Protein AF-A0A7L2RQ04-F1 (afdb_monomer_lite)

pLDDT: mean 81.76, std 12.15, range [43.19, 92.12]

InterPro domains:
  IPR003038 DAD/Ost2 [PF02109] (12-74)
  IPR003038 DAD/Ost2 [PTHR10705] (6-74)

Foldseek 3Di:
DDDDDPPQDVVNVVVVVVVCCVPPDDPVVVVLVVVLVVLVVQLVVLVVCCVPVHCVVVVVSVVSNVVSVVSNVVD

Structure (mmCIF, N/CA/C/O backbone):
data_AF-A0A7L2RQ04-F1
#
_entry.id   AF-A0A7L2RQ04-F1
#
loop_
_atom_site.group_PDB
_atom_site.id
_atom_site.type_symbol
_atom_site.label_atom_id
_atom_site.label_alt_id
_atom_site.label_comp_id
_atom_site.label_asym_id
_atom_site.label_entity_id
_atom_site.label_seq_id
_atom_site.pdbx_PDB_ins_code
_atom_site.Cartn_x
_atom_site.Cartn_y
_atom_site.Cartn_z
_atom_site.occupancy
_atom_site.B_iso_or_equiv
_atom_site.auth_seq_id
_atom_site.auth_comp_id
_atom_site.auth_asym_id
_atom_site.auth_atom_id
_atom_site.pdbx_PDB_model_num
ATOM 1 N N . MET A 1 1 ? -25.832 -28.348 27.500 1.00 45.78 1 MET A N 1
ATOM 2 C CA . MET A 1 1 ? -26.601 -28.127 26.257 1.00 45.78 1 MET A CA 1
ATOM 3 C C . MET A 1 1 ? -25.648 -27.653 25.174 1.00 45.78 1 MET A C 1
ATOM 5 O O . MET A 1 1 ? -24.988 -26.643 25.350 1.00 45.78 1 MET A O 1
ATOM 9 N N . ARG A 1 2 ? -25.528 -28.493 24.142 1.00 43.19 2 ARG A N 1
ATOM 10 C CA . ARG A 1 2 ? -24.858 -28.346 22.842 1.00 43.19 2 ARG A CA 1
ATOM 11 C C . ARG A 1 2 ? -24.251 -26.978 22.495 1.00 43.19 2 ARG A C 1
ATOM 13 O O . ARG A 1 2 ? -24.962 -26.026 22.201 1.00 43.19 2 ARG A O 1
ATOM 20 N N . SER A 1 3 ? -22.921 -27.003 22.410 1.00 47.88 3 SER A N 1
ATOM 21 C CA . SER A 1 3 ? -22.089 -26.393 21.366 1.00 47.88 3 SER A CA 1
ATOM 22 C C . SER A 1 3 ? -22.899 -25.987 20.122 1.00 47.88 3 SER A C 1
ATOM 24 O O . SER A 1 3 ? -23.212 -26.821 19.272 1.00 47.88 3 SER A O 1
ATOM 26 N N . ALA A 1 4 ? -23.297 -24.717 20.048 1.00 48.19 4 ALA A N 1
ATOM 27 C CA . ALA A 1 4 ? -23.986 -24.138 18.904 1.00 48.19 4 ALA A CA 1
ATOM 28 C C . ALA A 1 4 ? -22.965 -23.361 18.061 1.00 48.19 4 ALA A C 1
ATOM 30 O O . ALA A 1 4 ? -22.624 -22.221 18.356 1.00 48.19 4 ALA A O 1
ATOM 31 N N . ALA A 1 5 ? -22.475 -24.031 17.017 1.00 50.22 5 ALA A N 1
ATOM 32 C CA . ALA A 1 5 ? -21.929 -23.448 15.794 1.00 50.22 5 ALA A CA 1
ATOM 33 C C . ALA A 1 5 ? -20.738 -22.473 15.932 1.00 50.22 5 ALA A C 1
ATOM 35 O O . ALA A 1 5 ? -20.837 -21.287 15.626 1.00 50.22 5 ALA A O 1
ATOM 36 N N . MET A 1 6 ? -19.545 -23.025 16.175 1.00 49.75 6 MET A N 1
ATOM 37 C CA . MET A 1 6 ? -18.279 -22.471 15.655 1.00 49.75 6 MET A CA 1
ATOM 38 C C . MET A 1 6 ? -18.182 -22.654 14.121 1.00 49.75 6 MET A C 1
ATOM 40 O O . MET A 1 6 ? -17.218 -23.184 13.586 1.00 49.75 6 MET A O 1
ATOM 44 N N . ALA A 1 7 ? -19.229 -22.254 13.398 1.00 51.66 7 ALA A N 1
ATOM 45 C CA . ALA A 1 7 ? -19.304 -22.297 11.939 1.00 51.66 7 ALA A CA 1
ATOM 46 C C . ALA A 1 7 ? -19.791 -20.942 11.414 1.00 51.66 7 ALA A C 1
ATOM 48 O O . ALA A 1 7 ? -20.748 -20.834 10.649 1.00 51.66 7 ALA A O 1
ATOM 49 N N . GLY A 1 8 ? -19.144 -19.867 11.861 1.00 59.91 8 GLY A N 1
ATOM 50 C CA . GLY A 1 8 ? -19.262 -18.590 11.178 1.00 59.91 8 GLY A CA 1
ATOM 51 C C . GLY A 1 8 ? -18.534 -18.709 9.848 1.00 59.91 8 GLY A C 1
ATOM 52 O O . GLY A 1 8 ? -17.309 -18.745 9.831 1.00 59.91 8 GLY A O 1
ATOM 53 N N . SER A 1 9 ? -19.275 -18.787 8.740 1.00 83.12 9 SER A N 1
ATOM 54 C CA . SER A 1 9 ? -18.720 -18.629 7.388 1.00 83.12 9 SER A CA 1
ATOM 55 C C . SER A 1 9 ? -17.693 -17.484 7.381 1.00 83.12 9 SER A C 1
ATOM 57 O O . SER A 1 9 ? -17.923 -16.478 8.052 1.00 83.12 9 SER A O 1
ATOM 59 N N . VAL A 1 10 ? -16.586 -17.590 6.635 1.00 87.06 10 VAL A N 1
ATOM 60 C CA . VAL A 1 10 ? -15.513 -16.562 6.574 1.00 87.06 10 VAL A CA 1
ATOM 61 C C . VAL A 1 10 ? -16.085 -15.145 6.405 1.00 87.06 10 VAL A C 1
ATOM 63 O O . VAL A 1 10 ? -15.601 -14.176 6.984 1.00 87.06 10 VAL A O 1
ATOM 66 N N . ARG A 1 11 ? -17.205 -15.036 5.683 1.00 86.44 11 ARG A N 1
ATOM 67 C CA . ARG A 1 11 ? -17.963 -13.799 5.472 1.00 86.44 11 ARG A CA 1
ATOM 68 C C . ARG A 1 11 ? -18.583 -13.217 6.752 1.00 86.44 11 ARG A C 1
ATOM 70 O O . ARG A 1 11 ? -18.648 -12.002 6.887 1.00 86.44 11 ARG A O 1
ATOM 77 N N . ALA A 1 12 ? -19.057 -14.053 7.670 1.00 88.69 12 ALA A N 1
ATOM 78 C CA . ALA A 1 12 ? -19.580 -13.643 8.974 1.00 88.69 12 ALA A CA 1
ATOM 79 C C . ALA A 1 12 ? -18.458 -13.161 9.905 1.00 88.69 12 ALA A C 1
ATOM 81 O O . ALA A 1 12 ? -18.623 -12.151 10.586 1.00 88.69 12 ALA A O 1
ATOM 82 N N . VAL A 1 13 ? -17.305 -13.835 9.872 1.00 90.00 13 VAL A N 1
ATOM 83 C CA . VAL A 1 13 ? -16.104 -13.432 10.616 1.00 90.00 13 VAL A CA 1
ATOM 84 C C . VAL A 1 13 ? -15.597 -12.074 10.116 1.00 90.00 13 VAL A C 1
ATOM 86 O O . VAL A 1 13 ? -15.442 -11.149 10.908 1.00 90.00 13 VAL A O 1
ATOM 89 N N . ALA A 1 14 ? -15.461 -11.900 8.798 1.00 89.00 14 ALA A N 1
ATOM 90 C CA . ALA A 1 14 ? -15.055 -10.629 8.194 1.00 89.00 14 ALA A CA 1
ATOM 91 C C . ALA A 1 14 ? -16.011 -9.471 8.539 1.00 89.00 14 ALA A C 1
ATOM 93 O O . ALA A 1 14 ? -15.565 -8.374 8.870 1.00 89.00 14 ALA A O 1
ATOM 94 N N . ARG A 1 15 ? -17.333 -9.709 8.511 1.00 86.94 15 ARG A N 1
ATOM 95 C CA . ARG A 1 15 ? -18.330 -8.696 8.904 1.00 86.94 15 ARG A CA 1
ATOM 96 C C . ARG A 1 15 ? -18.208 -8.289 10.370 1.00 86.94 15 ARG A C 1
ATOM 98 O O . ARG A 1 15 ? -18.384 -7.112 10.667 1.00 86.94 15 ARG A O 1
ATOM 105 N N . ARG A 1 16 ? -17.917 -9.233 11.272 1.00 87.69 16 ARG A N 1
ATOM 106 C CA . ARG A 1 16 ? -17.691 -8.915 12.689 1.00 87.69 16 ARG A CA 1
ATOM 107 C C . ARG A 1 16 ? -16.480 -8.007 12.869 1.00 87.69 16 ARG A C 1
ATOM 109 O O . ARG A 1 16 ? -16.637 -6.939 13.448 1.00 87.69 16 ARG A O 1
ATOM 116 N N . PHE A 1 17 ? -15.341 -8.364 12.275 1.00 86.88 17 PHE A N 1
ATOM 117 C CA . PHE A 1 17 ? -14.132 -7.540 12.339 1.00 86.88 17 PHE A CA 1
ATOM 118 C C . PHE A 1 17 ? -14.343 -6.134 11.767 1.00 86.88 17 PHE A C 1
ATOM 120 O O . PHE A 1 17 ? -13.929 -5.159 12.384 1.00 86.88 17 PHE A O 1
ATOM 127 N N . LEU A 1 18 ? -15.046 -6.008 10.635 1.00 84.12 18 LEU A N 1
ATOM 128 C CA . LEU A 1 18 ? -15.387 -4.703 10.056 1.00 84.12 18 LEU A CA 1
ATOM 129 C C . LEU A 1 18 ? -16.281 -3.863 10.983 1.00 84.12 18 LEU A C 1
ATOM 131 O O . LEU A 1 18 ? -16.060 -2.662 11.130 1.00 84.12 18 LEU A O 1
ATOM 135 N N . SER A 1 19 ? -17.277 -4.485 11.620 1.00 85.19 19 SER A N 1
ATOM 136 C CA . SER A 1 19 ? -18.180 -3.801 12.553 1.00 85.19 19 SER A CA 1
ATOM 137 C C . SER A 1 19 ? -17.453 -3.321 13.812 1.00 85.19 19 SER A C 1
ATOM 139 O O . SER A 1 19 ? -17.673 -2.194 14.251 1.00 85.19 19 SER A O 1
ATOM 141 N N . GLU A 1 20 ? -16.585 -4.152 14.392 1.00 84.94 20 GLU A N 1
ATOM 142 C CA . GLU A 1 20 ? -15.796 -3.795 15.579 1.00 84.94 20 GLU A CA 1
ATOM 143 C C . GLU A 1 20 ? -14.751 -2.725 15.271 1.00 84.94 20 GLU A C 1
ATOM 145 O O . GLU A 1 20 ? -14.627 -1.757 16.019 1.00 84.94 20 GLU A O 1
ATOM 150 N N . TYR A 1 21 ? -14.071 -2.827 14.130 1.00 82.44 21 TYR A N 1
ATOM 151 C CA . TYR A 1 21 ? -13.110 -1.823 13.678 1.00 82.44 21 TYR A CA 1
ATOM 152 C C . TYR A 1 21 ? -13.772 -0.451 13.434 1.00 82.44 21 TYR A C 1
ATOM 154 O O . TYR A 1 21 ? -13.211 0.604 13.740 1.00 82.44 21 TYR A O 1
ATOM 162 N N . GLY A 1 22 ? -15.012 -0.443 12.934 1.00 79.69 22 GLY A N 1
ATOM 163 C CA . GLY A 1 22 ? -15.804 0.774 12.764 1.00 79.69 22 GLY A CA 1
ATOM 164 C C . GLY A 1 22 ? -16.179 1.457 14.085 1.00 79.69 22 GLY A C 1
ATOM 165 O O . GLY A 1 22 ? -16.142 2.686 14.152 1.00 79.69 22 GLY A O 1
ATOM 166 N N . GLY A 1 23 ? -16.509 0.692 15.128 1.00 75.56 23 GLY A N 1
ATOM 167 C CA . GLY A 1 23 ? -16.990 1.229 16.408 1.00 75.56 23 GLY A CA 1
ATOM 168 C C . GLY A 1 23 ? -15.913 1.474 17.470 1.00 75.56 23 GLY A C 1
ATOM 169 O O . GLY A 1 23 ? -16.037 2.417 18.244 1.00 75.56 23 GLY A O 1
ATOM 170 N N . GLY A 1 24 ? -14.864 0.648 17.515 1.00 74.75 24 GLY A N 1
ATOM 171 C CA . GLY A 1 24 ? -13.862 0.657 18.590 1.00 74.75 24 GLY A CA 1
ATOM 172 C C . GLY A 1 24 ? -12.612 1.494 18.309 1.00 74.75 24 GLY A C 1
ATOM 173 O O . GLY A 1 24 ? -11.894 1.861 19.236 1.00 74.75 24 GLY A O 1
ATOM 174 N N . THR A 1 25 ? -12.343 1.815 17.043 1.00 81.50 25 THR A N 1
ATOM 175 C CA . THR A 1 25 ? -11.080 2.442 16.638 1.00 81.50 25 THR A CA 1
ATOM 176 C C . THR A 1 25 ? -11.186 3.969 16.589 1.00 81.50 25 THR A C 1
ATOM 178 O O . THR A 1 25 ? -12.046 4.525 15.897 1.00 81.50 25 THR A O 1
ATOM 181 N N . ALA A 1 26 ? -10.276 4.664 17.283 1.00 84.69 26 ALA A N 1
ATOM 182 C CA . ALA A 1 26 ? -10.195 6.126 17.290 1.00 84.69 26 ALA A CA 1
ATOM 183 C C . ALA A 1 26 ? -9.970 6.696 15.874 1.00 84.69 26 ALA A C 1
ATOM 185 O O . ALA A 1 26 ? -9.201 6.145 15.086 1.00 84.69 26 ALA A O 1
ATOM 186 N N . GLY A 1 27 ? -10.592 7.838 15.556 1.00 81.44 27 GLY A N 1
ATOM 187 C CA . GLY A 1 27 ? -10.546 8.430 14.208 1.00 81.44 27 GLY A CA 1
ATOM 188 C C . GLY A 1 27 ? -9.131 8.703 13.681 1.00 81.44 27 GLY A C 1
ATOM 189 O O . GLY A 1 27 ? -8.865 8.482 12.504 1.00 81.44 27 GLY A O 1
ATOM 190 N N . ARG A 1 28 ? -8.193 9.089 14.559 1.00 84.31 28 ARG A N 1
ATOM 191 C CA . ARG A 1 28 ? -6.777 9.278 14.197 1.00 84.31 28 ARG A CA 1
ATOM 192 C C . ARG A 1 28 ? -6.105 7.976 13.749 1.00 84.31 28 ARG A C 1
ATOM 194 O O . ARG A 1 28 ? -5.282 8.010 12.846 1.00 84.31 28 ARG A O 1
ATOM 201 N N . LEU A 1 29 ? -6.473 6.845 14.350 1.00 86.56 29 LEU A N 1
ATOM 202 C CA . LEU A 1 29 ? -5.917 5.540 13.990 1.00 86.56 29 LEU A CA 1
ATOM 203 C C . LEU A 1 29 ? -6.467 5.064 12.637 1.00 86.56 29 LEU A C 1
ATOM 205 O O . LEU A 1 29 ? -5.708 4.589 11.807 1.00 86.56 29 LEU A O 1
ATOM 209 N N . LYS A 1 30 ? -7.751 5.324 12.350 1.00 86.00 30 LYS A N 1
ATOM 210 C CA . LYS A 1 30 ? -8.329 5.080 11.015 1.00 86.00 30 LYS A CA 1
ATOM 211 C C . LYS A 1 30 ? -7.666 5.922 9.920 1.00 86.00 30 LYS A C 1
ATOM 213 O O . LYS A 1 30 ? -7.535 5.461 8.791 1.00 86.00 30 LYS A O 1
ATOM 218 N N 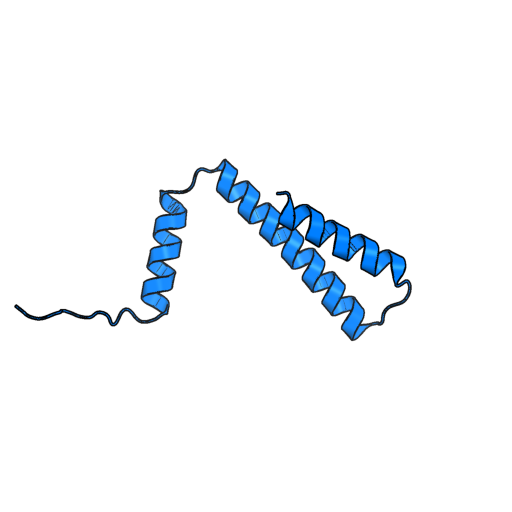. ALA A 1 31 ? -7.259 7.154 10.238 1.00 87.69 31 ALA A N 1
ATOM 219 C CA . ALA A 1 31 ? -6.524 8.005 9.304 1.00 87.69 31 ALA A CA 1
ATOM 220 C C . ALA A 1 31 ? -5.113 7.460 9.013 1.00 87.69 31 ALA A C 1
ATOM 222 O O . ALA A 1 31 ? -4.691 7.487 7.859 1.00 87.69 31 ALA A O 1
ATOM 223 N N . LEU A 1 32 ? -4.419 6.925 10.026 1.00 89.38 32 LEU A N 1
ATOM 224 C CA . LEU A 1 32 ? -3.138 6.230 9.840 1.00 89.38 32 LEU A CA 1
ATOM 225 C C . LEU A 1 32 ? -3.304 4.958 9.005 1.00 89.38 32 LEU A C 1
ATOM 227 O O . LEU A 1 32 ? -2.563 4.772 8.046 1.00 89.38 32 LEU A O 1
ATOM 231 N N . ASP A 1 33 ? -4.326 4.146 9.279 1.00 87.81 33 ASP A N 1
ATOM 232 C CA . ASP A 1 33 ? -4.611 2.952 8.475 1.00 87.81 33 ASP A CA 1
ATOM 233 C C . ASP A 1 33 ? -4.918 3.302 7.007 1.00 87.81 33 ASP A C 1
ATOM 235 O O . ASP A 1 33 ? -4.456 2.621 6.090 1.00 87.81 33 ASP A O 1
ATOM 239 N N . ALA A 1 34 ? -5.640 4.399 6.749 1.00 89.94 34 ALA A N 1
ATOM 240 C CA . ALA A 1 34 ? -5.874 4.887 5.389 1.00 89.94 34 ALA A CA 1
ATOM 241 C C . ALA A 1 34 ? -4.578 5.359 4.698 1.00 89.94 34 ALA A C 1
ATOM 243 O O . ALA A 1 34 ? -4.394 5.123 3.502 1.00 89.94 34 ALA A O 1
ATOM 244 N N . PHE A 1 35 ? -3.668 5.9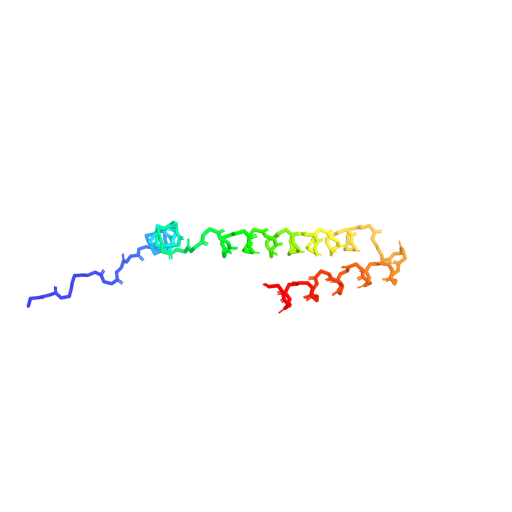95 5.441 1.00 89.75 35 PHE A N 1
ATOM 245 C CA . PHE A 1 35 ? -2.350 6.385 4.939 1.00 89.75 35 PHE A CA 1
ATOM 246 C C . PHE A 1 35 ? -1.472 5.163 4.622 1.00 89.75 35 PHE A C 1
ATOM 248 O O . PHE A 1 35 ? -0.912 5.081 3.530 1.00 89.75 35 PHE A O 1
ATOM 255 N N . LEU A 1 36 ? -1.416 4.176 5.520 1.00 89.25 36 LEU A N 1
ATOM 256 C CA . LEU A 1 36 ? -0.724 2.899 5.316 1.00 89.25 36 LEU A CA 1
ATOM 257 C C . LEU A 1 36 ? -1.237 2.170 4.068 1.00 89.25 36 LEU A C 1
ATOM 259 O O . LEU A 1 36 ? -0.444 1.680 3.262 1.00 89.25 36 LEU A O 1
ATOM 263 N N . LEU A 1 37 ? -2.557 2.158 3.858 1.00 91.31 37 LEU A N 1
ATOM 264 C CA . LEU A 1 37 ? -3.177 1.594 2.659 1.00 91.31 37 LEU A CA 1
ATOM 265 C C . LEU A 1 37 ? -2.738 2.330 1.381 1.00 91.31 37 LEU A C 1
ATOM 267 O O . LEU A 1 37 ? -2.425 1.690 0.377 1.00 91.31 37 LEU A O 1
ATOM 271 N N . TYR A 1 38 ? -2.692 3.665 1.409 1.00 90.00 38 TYR A N 1
ATOM 272 C CA . TYR A 1 38 ? -2.216 4.473 0.282 1.00 90.00 38 TYR A CA 1
ATOM 273 C C . TYR A 1 38 ? -0.753 4.165 -0.068 1.00 90.00 38 TYR A C 1
ATOM 275 O O . TYR A 1 38 ? -0.412 3.969 -1.239 1.00 90.00 38 TYR A O 1
ATOM 283 N N . VAL A 1 39 ? 0.107 4.080 0.947 1.00 89.44 39 VAL A N 1
ATOM 284 C CA . VAL A 1 39 ? 1.529 3.762 0.787 1.00 89.44 39 VAL A CA 1
ATOM 285 C C . VAL A 1 39 ? 1.715 2.354 0.206 1.00 89.44 39 VAL A C 1
ATOM 287 O O . VAL A 1 39 ? 2.480 2.177 -0.745 1.00 89.44 39 VAL A O 1
ATOM 290 N N . LEU A 1 40 ? 0.956 1.370 0.699 1.00 89.75 40 LEU A N 1
ATOM 291 C CA . LEU A 1 40 ? 0.945 -0.001 0.181 1.00 89.75 40 LEU A CA 1
ATOM 292 C C . LEU A 1 40 ? 0.539 -0.050 -1.300 1.00 89.75 40 LEU A C 1
ATOM 294 O O . LEU A 1 40 ? 1.222 -0.674 -2.112 1.00 89.75 40 LEU A O 1
ATOM 298 N N . LEU A 1 41 ? -0.561 0.621 -1.661 1.00 92.12 41 LEU A N 1
ATOM 299 C CA . LEU A 1 41 ? -1.048 0.681 -3.042 1.00 92.12 41 LEU A CA 1
ATOM 300 C C . LEU A 1 41 ? -0.026 1.339 -3.968 1.00 92.12 41 LEU A C 1
ATOM 302 O O . LEU A 1 41 ? 0.212 0.839 -5.064 1.00 92.12 41 LEU A O 1
ATOM 306 N N . THR A 1 42 ? 0.612 2.418 -3.517 1.00 89.75 42 THR A N 1
ATOM 307 C CA . THR A 1 42 ? 1.665 3.100 -4.278 1.00 89.75 42 THR A CA 1
ATOM 308 C C . THR A 1 42 ? 2.836 2.156 -4.556 1.00 89.75 42 THR A C 1
ATOM 310 O O . THR A 1 42 ? 3.247 2.018 -5.707 1.00 89.75 42 THR A O 1
ATOM 313 N N . GLY A 1 43 ? 3.317 1.430 -3.539 1.00 88.56 43 GLY A N 1
ATOM 314 C CA . GLY A 1 43 ? 4.372 0.427 -3.707 1.00 88.56 43 GLY A CA 1
ATOM 315 C C . GLY A 1 43 ? 3.970 -0.717 -4.645 1.00 88.56 43 GLY A C 1
ATOM 316 O O . GLY A 1 43 ? 4.762 -1.125 -5.496 1.00 88.56 43 GLY A O 1
ATOM 317 N N . ALA A 1 44 ? 2.726 -1.197 -4.550 1.00 90.62 44 ALA A N 1
ATOM 318 C CA . ALA A 1 44 ? 2.197 -2.251 -5.415 1.00 90.62 44 ALA A CA 1
ATOM 319 C C . ALA A 1 44 ? 2.074 -1.807 -6.882 1.00 90.62 44 ALA A C 1
ATOM 321 O O . ALA A 1 44 ? 2.445 -2.556 -7.785 1.00 90.62 44 ALA A O 1
ATOM 322 N N . LEU A 1 45 ? 1.601 -0.582 -7.132 1.00 90.25 45 LEU A N 1
ATOM 323 C CA . LEU A 1 45 ? 1.531 0.002 -8.474 1.00 90.25 45 LEU A CA 1
ATOM 324 C C . LEU A 1 45 ? 2.925 0.182 -9.073 1.00 90.25 45 LEU A C 1
ATOM 326 O O . LEU A 1 45 ? 3.149 -0.164 -10.232 1.00 90.25 45 LEU A O 1
ATOM 330 N N . GLN A 1 46 ? 3.873 0.674 -8.276 1.00 86.88 46 GLN A N 1
ATOM 331 C CA . GLN A 1 46 ? 5.255 0.859 -8.699 1.00 86.88 46 GLN A CA 1
ATOM 332 C C . GLN A 1 46 ? 5.895 -0.490 -9.054 1.00 86.88 46 GLN A C 1
ATOM 334 O O . GLN A 1 46 ? 6.562 -0.606 -10.082 1.00 86.88 46 GLN A O 1
ATOM 339 N N . PHE A 1 47 ? 5.634 -1.530 -8.256 1.00 87.25 47 PHE A N 1
ATOM 340 C CA . PHE A 1 47 ? 6.069 -2.900 -8.532 1.00 87.25 47 PHE A CA 1
ATOM 341 C C . PHE A 1 47 ? 5.428 -3.469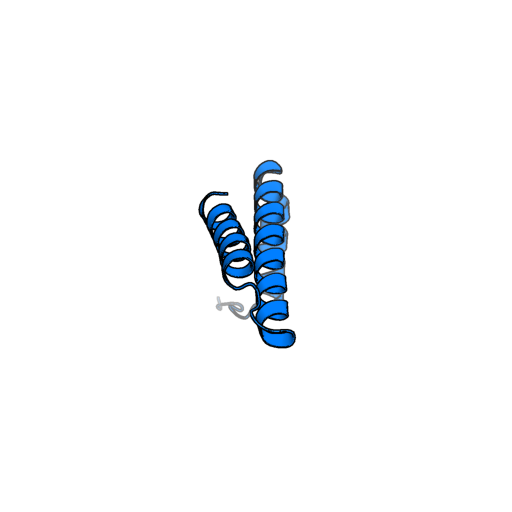 -9.806 1.00 87.25 47 PHE A C 1
ATOM 343 O O . PHE A 1 47 ? 6.129 -4.010 -10.659 1.00 87.25 47 PHE A O 1
ATOM 350 N N . GLY A 1 48 ? 4.116 -3.287 -9.985 1.00 90.25 48 GLY A N 1
ATOM 351 C CA . GLY A 1 48 ? 3.400 -3.711 -11.189 1.00 90.25 48 GLY A CA 1
ATOM 352 C C . GLY A 1 48 ? 3.914 -3.030 -12.461 1.00 90.25 48 GLY A C 1
ATOM 353 O O . GLY A 1 48 ? 4.113 -3.694 -13.476 1.00 90.25 48 GLY A O 1
ATOM 354 N N . TYR A 1 49 ? 4.205 -1.728 -12.398 1.00 87.56 49 TYR A N 1
ATOM 355 C CA . TYR A 1 49 ? 4.822 -0.989 -13.504 1.00 87.56 49 TYR A CA 1
ATOM 356 C C . TYR A 1 49 ? 6.207 -1.547 -13.856 1.00 87.56 49 TYR A C 1
ATOM 358 O O . TYR A 1 49 ? 6.511 -1.759 -15.028 1.00 87.56 49 TYR A O 1
ATOM 366 N N . CYS A 1 50 ? 7.015 -1.850 -12.839 1.00 85.00 50 CYS A N 1
ATOM 367 C CA . CYS A 1 50 ? 8.346 -2.427 -13.001 1.00 85.00 50 CYS A CA 1
ATOM 368 C C . CYS A 1 50 ? 8.301 -3.808 -13.686 1.00 85.00 50 CYS A C 1
ATOM 370 O O . CYS A 1 50 ? 9.120 -4.091 -14.559 1.00 85.00 50 CYS A O 1
ATOM 372 N N . LEU A 1 51 ? 7.308 -4.641 -13.342 1.00 85.19 51 LEU A N 1
ATOM 373 C CA . LEU A 1 51 ? 7.081 -5.943 -13.981 1.00 85.19 51 LEU A CA 1
ATOM 374 C C . LEU A 1 51 ? 6.587 -5.831 -15.433 1.00 85.19 51 LEU A C 1
ATOM 376 O O . LEU A 1 51 ? 6.945 -6.671 -16.254 1.00 85.19 51 LEU A O 1
ATOM 380 N N . GLY A 1 52 ? 5.745 -4.839 -15.744 1.00 86.25 52 GLY A N 1
ATOM 381 C CA . GLY A 1 52 ? 5.106 -4.708 -17.059 1.00 86.25 52 GLY A CA 1
ATOM 382 C C . GLY A 1 52 ? 5.916 -3.928 -18.099 1.00 86.25 52 GLY A C 1
ATOM 383 O O . GLY A 1 52 ? 5.980 -4.336 -19.255 1.00 86.25 52 GLY A O 1
ATOM 384 N N . VAL A 1 53 ? 6.516 -2.802 -17.706 1.00 83.50 53 VAL A N 1
ATOM 385 C CA . VAL A 1 53 ? 7.209 -1.862 -18.614 1.00 83.50 53 VAL A CA 1
ATOM 386 C C . VAL A 1 53 ? 8.732 -1.996 -18.520 1.00 83.50 53 VAL A C 1
ATOM 388 O O . VAL A 1 53 ? 9.447 -1.663 -19.463 1.00 83.50 53 VAL A O 1
ATOM 391 N N . GLY A 1 54 ? 9.235 -2.533 -17.407 1.00 74.69 54 GLY A N 1
ATOM 392 C CA . GLY A 1 54 ? 10.656 -2.743 -17.158 1.00 74.69 54 GLY A CA 1
ATOM 393 C C . GLY A 1 54 ? 11.225 -1.826 -16.075 1.00 74.69 54 GLY A C 1
ATOM 394 O O . GLY A 1 54 ? 10.545 -0.989 -15.486 1.00 74.69 54 GLY A O 1
ATOM 395 N N . THR A 1 55 ? 12.513 -2.009 -15.796 1.00 75.31 55 THR A N 1
ATOM 396 C CA . THR A 1 55 ? 13.186 -1.496 -14.594 1.00 75.31 55 THR A CA 1
ATOM 397 C C . THR A 1 55 ? 13.966 -0.202 -14.820 1.00 75.31 55 THR A C 1
ATOM 399 O O . THR A 1 55 ? 14.682 0.216 -13.920 1.00 75.31 55 THR A O 1
ATOM 402 N N . PHE A 1 56 ? 13.896 0.440 -15.991 1.00 72.25 56 PHE A N 1
ATOM 403 C CA . PHE A 1 56 ? 14.731 1.610 -16.288 1.00 72.25 56 PHE A CA 1
ATOM 404 C C . PHE A 1 56 ? 14.003 2.929 -15.963 1.00 72.25 56 PHE A C 1
ATOM 406 O O . PHE A 1 56 ? 12.959 3.183 -16.566 1.00 72.25 56 PHE A O 1
ATOM 413 N N . PRO A 1 57 ? 14.532 3.806 -15.080 1.00 73.75 57 PRO A N 1
ATOM 414 C CA . PRO A 1 57 ? 15.755 3.690 -14.269 1.00 73.75 57 PRO A CA 1
ATOM 415 C C . PRO A 1 57 ? 15.547 2.992 -12.902 1.00 73.75 57 PRO A C 1
ATOM 417 O O . PRO A 1 57 ? 14.715 3.400 -12.088 1.00 73.75 57 PRO A O 1
ATOM 420 N N . PHE A 1 58 ? 16.379 1.984 -12.600 1.00 76.62 58 PHE A N 1
ATOM 421 C CA . PHE A 1 58 ? 16.160 1.061 -11.468 1.00 76.62 58 PHE A CA 1
ATOM 422 C C . PHE A 1 58 ? 16.316 1.730 -10.103 1.00 76.62 58 PHE A C 1
ATOM 424 O O . PHE A 1 58 ? 15.555 1.448 -9.182 1.00 76.62 58 PHE A O 1
ATOM 431 N N . ASN A 1 59 ? 17.253 2.672 -9.984 1.00 85.56 59 ASN A N 1
ATOM 432 C CA . ASN A 1 59 ? 17.471 3.410 -8.739 1.00 85.56 59 ASN A CA 1
ATOM 433 C C . ASN A 1 59 ? 16.268 4.271 -8.342 1.00 85.56 59 ASN A C 1
ATOM 435 O O . ASN A 1 59 ? 15.966 4.385 -7.158 1.00 85.56 59 ASN A O 1
ATOM 439 N N . SER A 1 60 ? 15.558 4.853 -9.309 1.00 85.06 60 SER A N 1
ATOM 440 C CA . SER A 1 60 ? 14.366 5.656 -9.025 1.00 85.06 60 SER A CA 1
ATOM 441 C C . SER A 1 60 ? 13.193 4.778 -8.589 1.00 85.06 60 SER A C 1
ATOM 443 O O . SER A 1 60 ? 12.476 5.142 -7.659 1.00 85.06 60 SER A O 1
ATOM 445 N N . PHE A 1 61 ? 13.038 3.598 -9.203 1.00 85.38 61 PHE A N 1
ATOM 446 C CA . PHE A 1 61 ? 12.079 2.586 -8.751 1.00 85.38 61 PHE A CA 1
ATOM 447 C C . PHE A 1 61 ? 12.393 2.125 -7.323 1.00 85.38 61 PHE A C 1
ATOM 449 O O . PHE A 1 61 ? 11.520 2.168 -6.458 1.00 85.38 61 PHE A O 1
ATOM 456 N N . LEU A 1 62 ? 13.645 1.736 -7.064 1.00 87.00 62 LEU A N 1
ATOM 457 C CA . LEU A 1 62 ? 14.074 1.237 -5.762 1.00 87.00 62 LEU A CA 1
ATOM 458 C C . LEU A 1 62 ? 13.924 2.310 -4.67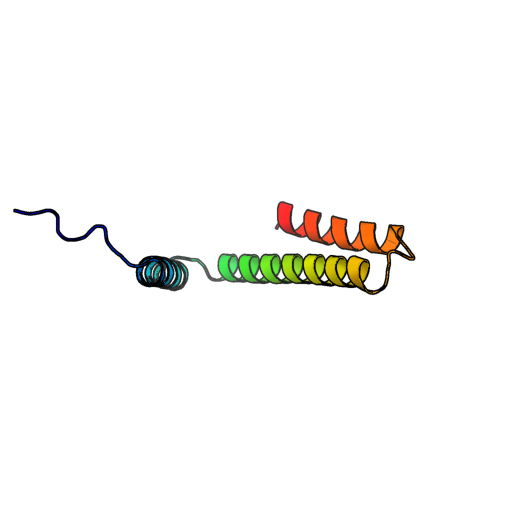5 1.00 87.00 62 LEU A C 1
ATOM 460 O O . LEU A 1 62 ? 13.414 2.014 -3.601 1.00 87.00 62 LEU A O 1
ATOM 464 N N . SER A 1 63 ? 14.298 3.563 -4.956 1.00 90.94 63 SER A N 1
ATOM 465 C CA . SER A 1 63 ? 14.125 4.682 -4.022 1.00 90.94 63 SER A CA 1
ATOM 466 C C . SER A 1 63 ? 12.652 4.935 -3.689 1.00 90.94 63 SER A C 1
ATOM 468 O O . SER A 1 63 ? 12.319 5.055 -2.510 1.00 90.94 63 SER A O 1
ATOM 470 N N . GLY A 1 64 ? 11.765 4.957 -4.690 1.00 86.06 64 GLY A N 1
ATOM 471 C CA . GLY A 1 64 ? 10.325 5.122 -4.468 1.00 86.06 64 GLY A CA 1
ATOM 472 C C . GLY A 1 64 ? 9.718 3.961 -3.677 1.00 86.06 64 GLY A C 1
ATOM 473 O O . GLY A 1 64 ? 9.010 4.177 -2.694 1.00 86.06 64 GLY A O 1
ATOM 474 N N . PHE A 1 65 ? 10.074 2.728 -4.041 1.00 87.81 65 PHE A N 1
ATOM 475 C CA . PHE A 1 65 ? 9.583 1.524 -3.380 1.00 87.81 65 PHE A CA 1
ATOM 476 C C . PHE A 1 65 ? 10.053 1.426 -1.922 1.00 87.81 65 PHE A C 1
ATOM 478 O O . PHE A 1 65 ? 9.239 1.214 -1.026 1.00 87.81 65 PHE A O 1
ATOM 485 N N . ILE A 1 66 ? 11.346 1.634 -1.654 1.00 89.62 66 ILE A N 1
ATOM 486 C CA . ILE A 1 66 ? 11.895 1.594 -0.291 1.00 89.62 66 ILE A CA 1
ATOM 487 C C . ILE A 1 66 ? 11.372 2.758 0.555 1.00 89.62 66 ILE A C 1
ATOM 489 O O . ILE A 1 66 ? 11.126 2.565 1.743 1.00 89.62 66 ILE A O 1
ATOM 493 N N . SER A 1 67 ? 11.126 3.934 -0.033 1.00 88.81 67 SER A N 1
ATOM 494 C CA . SER A 1 67 ? 10.458 5.031 0.677 1.00 88.81 67 SER A CA 1
ATOM 495 C C . SER A 1 67 ? 9.045 4.637 1.110 1.00 88.81 67 SER A C 1
ATOM 497 O O . SER A 1 67 ? 8.674 4.902 2.250 1.00 88.81 67 SER A O 1
ATOM 499 N N . ALA A 1 68 ? 8.272 3.978 0.240 1.00 87.44 68 ALA A N 1
ATOM 500 C CA . ALA A 1 68 ? 6.944 3.484 0.594 1.00 87.44 68 ALA A CA 1
ATOM 501 C C . ALA A 1 68 ? 7.021 2.419 1.704 1.00 87.44 68 ALA A C 1
ATOM 503 O O . ALA A 1 68 ? 6.331 2.522 2.714 1.00 87.44 68 ALA A O 1
ATOM 504 N N . VAL A 1 69 ? 7.923 1.441 1.585 1.00 88.38 69 VAL A N 1
ATOM 505 C CA . VAL A 1 69 ? 8.131 0.427 2.634 1.00 88.38 69 VAL A CA 1
ATOM 506 C C . VAL A 1 69 ? 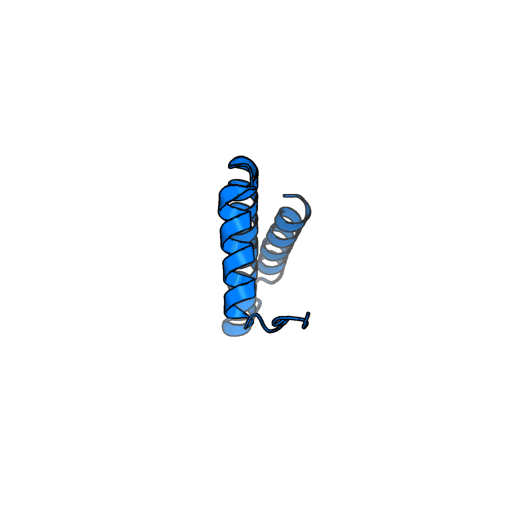8.552 1.073 3.963 1.00 88.38 69 VAL A C 1
ATOM 508 O O . VAL A 1 69 ? 8.020 0.717 5.010 1.00 88.38 69 VAL A O 1
ATOM 511 N N . GLY A 1 70 ? 9.449 2.061 3.938 1.00 89.62 70 GLY A N 1
ATOM 512 C CA . GLY A 1 70 ? 9.883 2.791 5.130 1.00 89.62 70 GLY A CA 1
ATOM 513 C C . GLY A 1 70 ? 8.747 3.565 5.801 1.00 89.62 70 GLY A C 1
ATOM 514 O O . GLY A 1 70 ? 8.577 3.472 7.015 1.00 89.62 70 GLY A O 1
ATOM 515 N N . SER A 1 71 ? 7.925 4.273 5.021 1.00 86.81 71 SER A N 1
ATOM 516 C CA . SER A 1 71 ? 6.732 4.961 5.533 1.00 86.81 71 SER A CA 1
ATOM 517 C C . SER A 1 71 ? 5.684 3.997 6.090 1.00 86.81 71 SER A C 1
ATOM 519 O O . SER A 1 71 ? 4.982 4.364 7.023 1.00 86.81 71 SER A O 1
ATOM 521 N N . PHE A 1 72 ? 5.595 2.776 5.559 1.00 87.19 72 PHE A N 1
ATOM 522 C CA . PHE A 1 72 ? 4.697 1.742 6.075 1.00 87.19 72 PHE A CA 1
ATOM 523 C C . PHE A 1 72 ? 5.187 1.128 7.395 1.00 87.19 72 PHE A C 1
ATOM 525 O O . PHE A 1 72 ? 4.385 0.758 8.239 1.00 87.19 72 PHE A O 1
ATOM 532 N N . ILE A 1 73 ? 6.502 1.004 7.589 1.00 87.62 73 ILE A N 1
ATOM 533 C CA . ILE A 1 73 ? 7.071 0.457 8.832 1.00 87.62 73 ILE A CA 1
ATOM 534 C C . ILE A 1 73 ? 7.004 1.477 9.979 1.00 87.62 73 ILE A C 1
ATOM 536 O O . ILE A 1 73 ? 6.855 1.088 11.135 1.00 87.62 73 ILE A O 1
ATOM 540 N N . LEU A 1 74 ? 7.178 2.768 9.671 1.00 84.50 74 LEU A N 1
ATOM 541 C CA . LEU A 1 74 ? 7.269 3.838 10.671 1.00 84.50 74 LEU A CA 1
ATOM 542 C C . LEU A 1 74 ? 5.931 4.521 11.000 1.00 84.50 74 LEU A C 1
ATOM 544 O O . LEU A 1 74 ? 5.844 5.156 12.052 1.00 84.50 74 LEU A O 1
ATOM 548 N N . GLY A 1 75 ? 4.954 4.472 10.089 1.00 70.44 75 GLY A N 1
ATOM 549 C CA . GLY A 1 75 ? 3.621 5.072 10.251 1.00 70.44 75 GLY A CA 1
ATOM 550 C C . GLY A 1 75 ? 2.671 4.199 11.056 1.00 70.44 75 GLY A C 1
ATOM 551 O O . GLY A 1 75 ? 1.839 4.791 11.781 1.00 70.44 75 GLY A O 1
#

Radius of gyration: 19.08 Å; chains: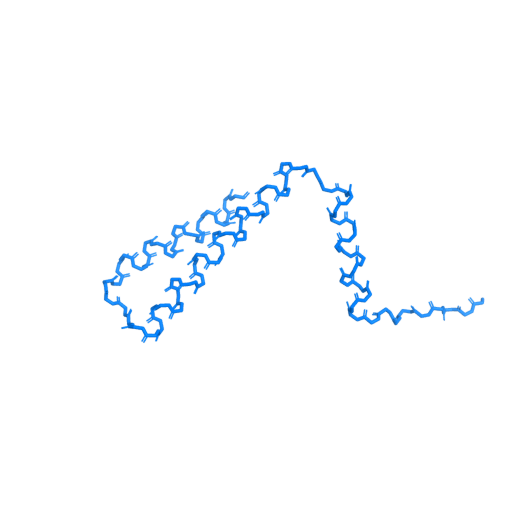 1; bounding box: 44×38×45 Å

Organism: NCBI:txid254563

Sequence (75 aa):
MRSAAMAGSVRAVARRFLSEYGGGTAGRLKALDAFLLYVLLTGALQFGYCLGVGTFPFNSFLSGFISAVGSFILG

Secondary structure (DSSP, 8-state):
---------HHHHHHHHHHHHHHHS-HHHHHHHHHHHHHHHHHHHHHHHHHHH--SSHHHHHHHHHHHHHHHHH-